Protein AF-W4UT44-F1 (afdb_monomer)

Structure (mmCIF, N/CA/C/O backbone):
data_AF-W4UT44-F1
#
_entry.id   AF-W4UT44-F1
#
loop_
_atom_site.group_PDB
_atom_site.id
_atom_site.type_symbol
_atom_site.label_atom_id
_atom_site.label_alt_id
_atom_site.label_comp_id
_atom_site.label_asym_id
_atom_site.label_entity_id
_atom_site.label_seq_id
_atom_site.pdbx_PDB_ins_code
_atom_site.Cartn_x
_atom_site.Cartn_y
_atom_site.Cartn_z
_atom_site.occupancy
_atom_site.B_iso_or_equiv
_atom_site.auth_seq_id
_atom_site.auth_comp_id
_atom_site.auth_asym_id
_atom_site.auth_atom_id
_atom_site.pdbx_PDB_model_num
ATOM 1 N N . MET A 1 1 ? 5.188 -0.582 -9.843 1.00 54.59 1 MET A N 1
ATOM 2 C CA . MET A 1 1 ? 4.037 0.180 -10.379 1.00 54.59 1 MET A CA 1
ATOM 3 C C . MET A 1 1 ? 2.758 -0.080 -9.563 1.00 54.59 1 MET A C 1
ATOM 5 O O . MET A 1 1 ? 2.203 0.873 -9.053 1.00 54.59 1 MET A O 1
ATOM 9 N N . TYR A 1 2 ? 2.321 -1.322 -9.320 1.00 56.00 2 TYR A N 1
ATOM 10 C CA . TYR A 1 2 ? 1.032 -1.604 -8.638 1.00 56.00 2 TYR A CA 1
ATOM 11 C C . TYR A 1 2 ? 1.011 -1.564 -7.093 1.00 56.00 2 TYR A C 1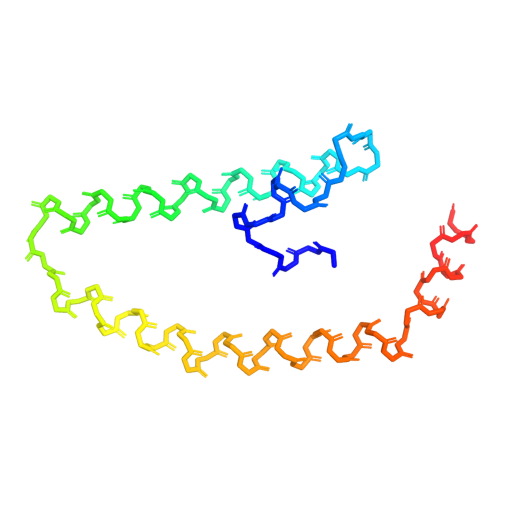
ATOM 13 O O . TYR A 1 2 ? -0.044 -1.727 -6.491 1.00 56.00 2 TYR A O 1
ATOM 21 N N . TYR A 1 3 ? 2.156 -1.361 -6.436 1.00 62.84 3 TYR A N 1
ATOM 22 C CA . TYR A 1 3 ? 2.289 -1.481 -4.973 1.00 62.84 3 TYR A CA 1
ATOM 23 C C . TYR A 1 3 ? 2.477 -0.140 -4.249 1.00 62.84 3 TYR A C 1
ATOM 25 O O . TYR A 1 3 ? 3.044 -0.088 -3.164 1.00 62.84 3 TYR A O 1
ATOM 33 N N . TYR A 1 4 ? 1.995 0.963 -4.827 1.00 73.94 4 TYR A N 1
ATOM 34 C CA . TYR A 1 4 ? 2.056 2.271 -4.163 1.00 73.94 4 TYR A CA 1
ATOM 35 C C . TYR A 1 4 ? 0.876 2.524 -3.211 1.00 73.94 4 TYR A C 1
ATOM 37 O O . TYR A 1 4 ? 0.895 3.494 -2.451 1.00 73.94 4 TYR A O 1
ATOM 45 N N . GLY A 1 5 ? -0.154 1.670 -3.226 1.00 80.50 5 GLY A N 1
ATOM 46 C CA . GLY A 1 5 ? -1.363 1.875 -2.425 1.00 80.50 5 GLY A CA 1
ATOM 47 C C . GLY A 1 5 ? -1.988 3.242 -2.723 1.00 80.50 5 GLY A C 1
ATOM 48 O O . GLY A 1 5 ? -2.007 3.685 -3.867 1.00 80.50 5 GLY A O 1
ATOM 49 N N . THR A 1 6 ? -2.433 3.968 -1.698 1.00 85.88 6 THR A N 1
ATOM 50 C CA . THR A 1 6 ? -2.995 5.320 -1.882 1.00 85.88 6 THR A CA 1
ATOM 51 C C . THR A 1 6 ? -2.012 6.297 -2.542 1.00 85.88 6 THR A C 1
ATOM 53 O O . THR A 1 6 ? -2.440 7.200 -3.255 1.00 85.88 6 THR A O 1
ATOM 56 N N . MET A 1 7 ? -0.694 6.114 -2.375 1.00 85.62 7 MET A N 1
ATOM 57 C CA . MET A 1 7 ? 0.294 6.991 -3.018 1.00 85.62 7 MET A CA 1
ATOM 58 C C . MET A 1 7 ? 0.302 6.845 -4.545 1.00 85.62 7 MET A C 1
ATOM 60 O O . MET A 1 7 ? 0.686 7.783 -5.240 1.00 85.62 7 MET A O 1
ATOM 64 N N . GLY A 1 8 ? -0.167 5.712 -5.080 1.00 84.31 8 GLY A N 1
ATOM 65 C CA . GLY A 1 8 ? -0.242 5.474 -6.522 1.00 84.31 8 GLY A CA 1
ATOM 66 C C . GLY A 1 8 ? -1.095 6.510 -7.252 1.00 84.31 8 GLY A C 1
ATOM 67 O O . GLY A 1 8 ? -0.753 6.894 -8.365 1.00 84.31 8 GLY A O 1
ATOM 68 N N . LEU A 1 9 ? -2.119 7.050 -6.579 1.00 86.50 9 LEU A N 1
ATOM 69 C CA . LEU A 1 9 ? -2.998 8.101 -7.107 1.00 86.50 9 LEU A CA 1
ATOM 70 C C . LEU A 1 9 ? -2.279 9.434 -7.362 1.00 86.50 9 LEU A C 1
ATOM 72 O O . LEU A 1 9 ? -2.731 10.225 -8.189 1.00 86.50 9 LEU A O 1
ATOM 76 N N . PHE A 1 10 ? -1.180 9.689 -6.647 1.00 87.94 10 PHE A N 1
ATOM 77 C CA . PHE A 1 10 ? -0.448 10.958 -6.691 1.00 87.94 10 PHE A CA 1
ATOM 78 C C . PHE A 1 10 ? 0.909 10.844 -7.394 1.00 87.94 10 PHE A C 1
ATOM 80 O O . PHE A 1 10 ? 1.421 11.842 -7.890 1.00 87.94 10 PHE A O 1
ATOM 87 N N . ILE A 1 11 ? 1.498 9.644 -7.425 1.00 84.44 11 ILE A N 1
ATOM 88 C CA . ILE A 1 11 ? 2.817 9.397 -8.024 1.00 84.44 11 ILE A CA 1
ATOM 89 C C . ILE A 1 11 ? 2.695 9.016 -9.506 1.00 84.44 11 ILE A C 1
ATOM 91 O O . ILE A 1 11 ? 3.558 9.378 -10.304 1.00 84.44 11 ILE A O 1
ATOM 95 N N . MET A 1 12 ? 1.648 8.280 -9.895 1.00 83.00 12 MET A N 1
ATOM 96 C CA . MET A 1 12 ? 1.482 7.849 -11.285 1.00 83.00 12 MET A CA 1
ATOM 97 C C . MET A 1 12 ? 0.803 8.927 -12.135 1.00 83.00 12 MET A C 1
ATOM 99 O O . MET A 1 12 ? -0.183 9.521 -11.693 1.00 83.00 12 MET A O 1
ATOM 103 N N . PRO A 1 13 ? 1.259 9.146 -13.383 1.00 86.62 13 PRO A N 1
ATOM 104 C CA . PRO A 1 13 ? 0.591 10.065 -14.289 1.00 86.62 13 PRO A CA 1
ATOM 105 C C . PRO A 1 13 ? -0.815 9.560 -14.634 1.00 86.62 13 PRO A C 1
ATOM 107 O O . PRO A 1 13 ? -1.049 8.362 -14.813 1.00 86.62 13 PRO A O 1
ATOM 110 N N . TRP A 1 14 ? -1.759 10.490 -14.732 1.00 88.50 14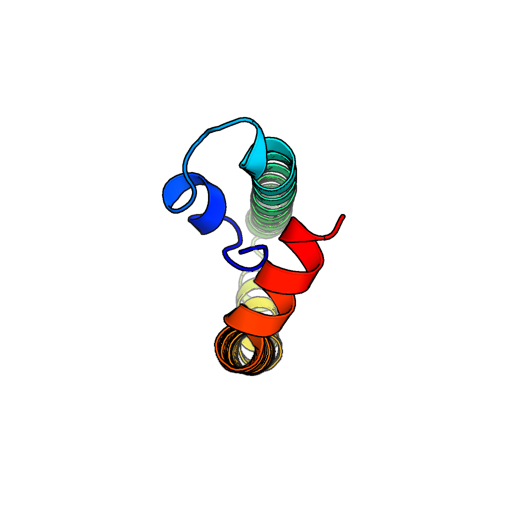 TRP A N 1
ATOM 111 C CA . TRP A 1 14 ? -3.138 10.221 -15.133 1.00 88.50 14 TRP A CA 1
ATOM 112 C C . TRP A 1 14 ? -3.230 10.151 -16.655 1.00 88.50 14 TRP A C 1
ATOM 114 O O . TRP A 1 14 ? -3.430 11.155 -17.333 1.00 88.50 14 TRP A O 1
ATOM 124 N N . ASN A 1 15 ? -3.031 8.952 -17.191 1.00 87.38 15 ASN A N 1
ATOM 125 C CA . ASN A 1 15 ? -3.132 8.650 -18.613 1.00 87.38 15 ASN A CA 1
ATOM 126 C C . ASN A 1 15 ? -3.787 7.276 -18.821 1.00 87.38 15 ASN A C 1
ATOM 128 O O . ASN A 1 15 ? -3.982 6.510 -17.875 1.00 87.38 15 ASN A O 1
ATOM 132 N N . GLU A 1 16 ? -4.126 6.970 -20.071 1.00 86.25 16 GLU A N 1
ATOM 133 C CA . GLU A 1 16 ? -4.840 5.740 -20.432 1.00 86.25 16 GLU A CA 1
ATOM 134 C C . GLU A 1 16 ? -4.075 4.473 -20.025 1.00 86.25 16 GLU A C 1
ATOM 136 O O . GLU A 1 16 ? -4.685 3.515 -19.551 1.00 86.25 16 GLU A O 1
ATOM 141 N N . SER A 1 17 ? -2.739 4.487 -20.101 1.00 83.50 17 SER A N 1
ATOM 142 C CA . SER A 1 17 ? -1.908 3.332 -19.736 1.00 83.50 17 SER A CA 1
ATOM 143 C C . SER A 1 17 ? -1.924 3.005 -18.241 1.00 83.50 17 SER A C 1
ATOM 145 O O . SER A 1 17 ? -1.737 1.848 -17.870 1.00 83.50 17 SER A O 1
ATOM 147 N N . ASN A 1 18 ? -2.194 3.985 -17.374 1.00 85.31 18 ASN A N 1
ATOM 148 C CA . ASN A 1 18 ? -2.266 3.789 -15.924 1.00 85.31 18 ASN A CA 1
ATOM 149 C C . ASN A 1 18 ? -3.701 3.722 -15.389 1.00 85.31 18 ASN A C 1
ATOM 151 O O . ASN A 1 18 ? -3.889 3.601 -14.178 1.00 85.31 18 ASN A O 1
ATOM 155 N N . LEU A 1 19 ? -4.725 3.782 -16.246 1.00 86.25 19 LEU A N 1
ATOM 156 C CA . LEU A 1 19 ? -6.124 3.849 -15.815 1.00 86.25 19 LEU A CA 1
ATOM 157 C C . LEU A 1 19 ? -6.519 2.658 -14.927 1.00 86.25 19 LEU A C 1
ATOM 159 O O . LEU A 1 19 ? -7.132 2.838 -13.876 1.00 86.25 19 LEU A O 1
ATOM 163 N N . PHE A 1 20 ? -6.103 1.446 -15.303 1.00 84.56 20 PHE A N 1
ATOM 164 C CA . PHE A 1 20 ? -6.351 0.238 -14.513 1.00 84.56 20 PHE A CA 1
ATOM 165 C C . PHE A 1 20 ? -5.657 0.282 -13.141 1.00 84.56 20 PHE A C 1
ATOM 167 O O . PHE A 1 20 ? -6.252 -0.074 -12.117 1.00 84.56 20 PHE A O 1
ATOM 174 N N . ALA A 1 21 ? -4.415 0.775 -13.099 1.00 84.50 21 ALA A N 1
ATOM 175 C CA . ALA A 1 21 ? -3.685 0.962 -11.851 1.00 84.50 21 ALA A CA 1
ATOM 176 C C . ALA A 1 21 ? -4.394 1.989 -10.955 1.00 84.50 21 ALA A C 1
ATOM 178 O O . ALA A 1 21 ? -4.601 1.726 -9.774 1.00 84.50 21 ALA A O 1
ATOM 179 N N . HIS A 1 22 ? -4.838 3.120 -11.509 1.00 88.38 22 HIS A N 1
ATOM 180 C CA . HIS A 1 22 ? -5.583 4.147 -10.774 1.00 88.38 22 HIS A CA 1
ATOM 181 C C . HIS A 1 22 ? -6.897 3.618 -10.195 1.00 88.38 22 HIS A C 1
ATOM 183 O O . HIS A 1 22 ? -7.143 3.812 -9.008 1.00 88.38 22 HIS A O 1
ATOM 189 N N . ILE A 1 23 ? -7.697 2.875 -10.969 1.00 90.19 23 ILE A N 1
ATOM 190 C CA . ILE A 1 23 ? -8.930 2.233 -10.470 1.00 90.19 23 ILE A CA 1
ATOM 191 C C . ILE A 1 23 ? -8.619 1.318 -9.280 1.00 90.19 23 ILE A C 1
ATOM 193 O O . ILE A 1 23 ? -9.292 1.374 -8.250 1.00 90.19 23 ILE A O 1
ATOM 197 N N . THR A 1 24 ? -7.565 0.511 -9.395 1.00 87.19 24 THR A N 1
ATOM 198 C CA . THR A 1 24 ? -7.137 -0.394 -8.323 1.00 87.19 24 THR A CA 1
ATOM 199 C C . THR A 1 24 ? -6.743 0.381 -7.064 1.00 87.19 24 THR A C 1
ATOM 201 O O . THR A 1 24 ? -7.191 0.048 -5.966 1.00 87.19 24 THR A O 1
ATOM 204 N N . HIS A 1 25 ? -5.963 1.455 -7.208 1.00 89.00 25 HIS A N 1
ATOM 205 C CA . HIS A 1 25 ? -5.573 2.297 -6.080 1.00 89.00 25 HIS A CA 1
ATOM 206 C C . HIS A 1 25 ? -6.786 2.978 -5.423 1.00 89.00 25 HIS A C 1
ATOM 208 O O . HIS A 1 25 ? -6.870 2.975 -4.197 1.00 89.00 25 HIS A O 1
ATOM 214 N N . ILE A 1 26 ? -7.766 3.465 -6.199 1.00 92.62 26 ILE A N 1
ATOM 215 C CA . ILE A 1 26 ? -9.020 4.031 -5.663 1.00 92.62 26 ILE A CA 1
ATOM 216 C C . ILE A 1 26 ? -9.750 2.996 -4.804 1.00 92.62 26 ILE A C 1
ATOM 218 O O . ILE A 1 26 ? -10.126 3.295 -3.671 1.00 92.62 26 ILE A O 1
ATOM 222 N N . ILE A 1 27 ? -9.922 1.770 -5.309 1.00 92.44 27 ILE A N 1
ATOM 223 C CA . ILE A 1 27 ? -10.618 0.697 -4.583 1.00 92.44 27 ILE A CA 1
ATOM 224 C C . ILE A 1 27 ? -9.906 0.386 -3.260 1.00 92.44 27 ILE A C 1
ATOM 226 O O . ILE A 1 27 ? -10.560 0.299 -2.217 1.00 92.44 27 ILE A O 1
ATOM 230 N N . ILE A 1 28 ? -8.575 0.266 -3.282 1.00 88.38 28 ILE A N 1
ATOM 231 C CA . ILE A 1 28 ? -7.762 0.028 -2.080 1.00 88.38 28 ILE A CA 1
ATOM 232 C C . ILE A 1 28 ? -7.942 1.171 -1.072 1.00 88.38 28 ILE A C 1
ATOM 234 O O . ILE A 1 28 ? -8.189 0.917 0.109 1.00 88.38 28 ILE A O 1
ATOM 238 N N . THR A 1 29 ? -7.866 2.426 -1.522 1.00 91.50 29 THR A N 1
ATOM 239 C CA . THR A 1 29 ? -8.028 3.603 -0.659 1.00 91.50 29 THR A CA 1
ATOM 240 C C . THR A 1 29 ? -9.427 3.667 -0.046 1.00 91.50 29 THR A C 1
ATOM 242 O O . THR A 1 29 ? -9.554 3.865 1.163 1.00 91.50 29 THR A O 1
ATOM 245 N N . CYS A 1 30 ? -10.481 3.446 -0.835 1.00 93.81 30 CYS A N 1
ATOM 246 C CA . CYS A 1 30 ? -11.855 3.417 -0.337 1.00 93.81 30 CYS A CA 1
ATOM 247 C C . CYS A 1 30 ? -12.071 2.301 0.693 1.00 93.81 30 CYS A C 1
ATOM 249 O O . CYS A 1 30 ? -12.702 2.537 1.724 1.00 93.81 30 CYS A O 1
ATOM 251 N N . ASN A 1 31 ? -11.519 1.108 0.456 1.00 90.00 31 ASN A N 1
ATOM 252 C CA . ASN A 1 31 ? -11.597 -0.005 1.401 1.00 90.00 31 ASN A CA 1
ATOM 253 C C . ASN A 1 31 ? -10.910 0.342 2.733 1.00 90.00 31 ASN A C 1
ATOM 255 O O . ASN A 1 31 ? -11.513 0.191 3.796 1.00 90.00 31 ASN A O 1
ATOM 259 N N . ALA A 1 32 ? -9.696 0.895 2.679 1.00 88.12 32 ALA A N 1
ATOM 260 C CA . ALA A 1 32 ? -8.973 1.322 3.874 1.00 88.12 32 ALA A CA 1
ATOM 261 C C . ALA A 1 32 ? -9.759 2.376 4.674 1.00 88.12 32 ALA A C 1
ATOM 263 O O . ALA A 1 32 ? -9.910 2.244 5.890 1.00 88.12 32 ALA A O 1
ATOM 264 N N . LEU A 1 33 ? -10.325 3.385 3.999 1.00 91.31 33 LEU A N 1
ATOM 265 C CA . LEU A 1 33 ? -11.169 4.407 4.631 1.00 91.31 33 LEU A CA 1
ATOM 266 C C . LEU A 1 33 ? -12.426 3.806 5.271 1.00 91.31 33 LEU A C 1
ATOM 268 O O . LEU A 1 33 ? -12.794 4.180 6.387 1.00 91.31 33 LEU A O 1
ATOM 272 N N . TRP A 1 34 ? -13.066 2.847 4.601 1.00 91.50 34 TRP A N 1
ATOM 273 C CA . TRP A 1 34 ? -14.225 2.145 5.141 1.00 91.50 34 TRP A CA 1
ATOM 274 C C . TRP A 1 34 ? -13.872 1.391 6.424 1.00 91.50 34 TRP A C 1
ATOM 276 O O . TRP A 1 34 ? -14.542 1.562 7.445 1.00 91.50 34 TRP A O 1
ATOM 286 N N . VAL A 1 35 ? -12.809 0.583 6.404 1.00 87.12 35 VAL A N 1
ATOM 287 C CA . VAL A 1 35 ? -12.360 -0.188 7.571 1.00 87.12 35 VAL A CA 1
ATOM 288 C C . VAL A 1 35 ? -12.001 0.739 8.730 1.00 87.12 35 VAL A C 1
ATOM 290 O O . VAL A 1 35 ? -12.451 0.507 9.854 1.00 87.12 35 VAL A O 1
ATOM 293 N N . LEU A 1 36 ? -11.281 1.832 8.459 1.00 87.69 36 LEU A N 1
ATOM 294 C CA . LEU A 1 36 ? -10.997 2.861 9.459 1.00 87.69 36 LEU A CA 1
ATOM 295 C C . LEU A 1 36 ? -12.294 3.409 10.062 1.00 87.69 36 LEU A C 1
ATOM 297 O O . LEU A 1 36 ? -12.430 3.436 11.283 1.00 87.69 36 LEU A O 1
ATOM 301 N N . SER A 1 37 ? -13.282 3.762 9.235 1.00 89.62 37 SER A N 1
ATOM 302 C CA . SER A 1 37 ? -14.564 4.289 9.716 1.00 89.62 37 SER A CA 1
ATOM 303 C C . SER A 1 37 ? -15.304 3.317 10.648 1.00 89.62 37 SER A C 1
ATOM 305 O O . SER A 1 37 ? -15.875 3.739 11.656 1.00 89.62 37 SER A O 1
ATOM 307 N N . LEU A 1 38 ? -15.256 2.008 10.365 1.00 88.31 38 LEU A N 1
ATOM 308 C CA . LEU A 1 38 ? -15.853 0.978 11.218 1.00 88.31 38 LEU A CA 1
ATOM 309 C C . LEU A 1 38 ? -15.142 0.877 12.568 1.00 88.31 38 LEU A C 1
ATOM 311 O O . LEU A 1 38 ? -15.798 0.714 13.598 1.00 88.31 38 LEU A O 1
ATOM 315 N N . ILE A 1 39 ? -13.813 0.981 12.573 1.00 86.00 39 ILE A N 1
ATOM 316 C CA . ILE A 1 39 ? -13.015 0.899 13.796 1.00 86.00 39 ILE A CA 1
ATOM 317 C C . ILE A 1 39 ? -13.211 2.149 14.660 1.00 86.00 39 ILE A C 1
ATOM 319 O O . ILE A 1 39 ? -13.439 2.018 15.864 1.00 86.00 39 ILE A O 1
ATOM 323 N N . PHE A 1 40 ? -13.227 3.340 14.049 1.00 85.00 40 PHE A N 1
ATOM 324 C CA . PHE A 1 40 ? -13.528 4.600 14.735 1.00 85.00 40 PHE A CA 1
ATOM 325 C C . PHE A 1 40 ? -14.917 4.577 15.384 1.00 85.00 40 PHE A C 1
ATOM 327 O O . PHE A 1 40 ? -15.051 4.959 16.544 1.00 85.00 40 PHE A O 1
ATOM 334 N N . LYS A 1 41 ? -15.940 4.058 14.687 1.00 86.81 41 LYS A N 1
ATOM 335 C CA . LYS A 1 41 ? -17.293 3.895 15.251 1.00 86.81 41 LYS A CA 1
ATOM 336 C C . LYS A 1 41 ? -17.334 2.959 16.460 1.00 86.81 41 LYS A C 1
ATOM 338 O O . LYS A 1 41 ? -18.130 3.178 17.363 1.00 86.81 41 LYS A O 1
ATOM 343 N N . LYS A 1 42 ? -16.494 1.922 16.483 1.00 86.06 42 LYS A N 1
ATOM 344 C CA . LYS A 1 42 ? -16.407 0.967 17.599 1.00 86.06 42 LYS A CA 1
ATOM 345 C C . LYS A 1 42 ? -15.470 1.424 18.724 1.00 86.06 42 LYS A C 1
ATOM 347 O O . LYS A 1 42 ? -15.344 0.699 19.704 1.00 86.06 42 LYS A O 1
ATOM 352 N N . GLN A 1 43 ? -14.787 2.566 18.564 1.00 82.38 43 GLN A N 1
ATOM 353 C CA . GLN A 1 43 ? -13.731 3.077 19.455 1.00 82.38 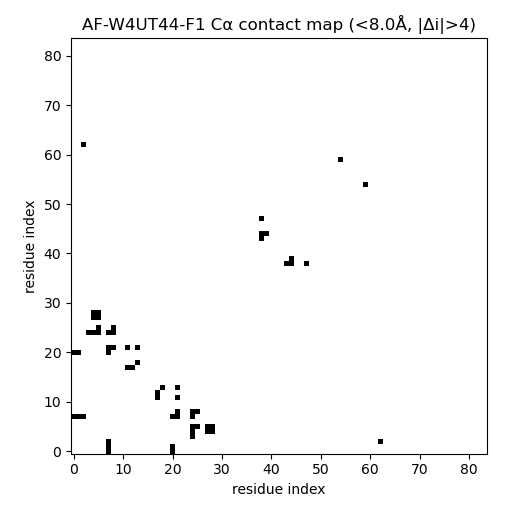43 G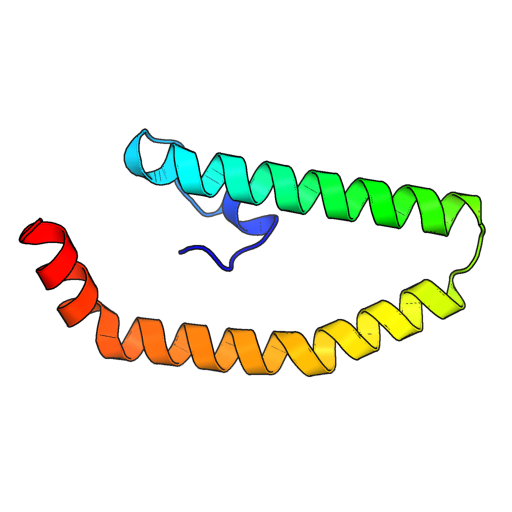LN A CA 1
ATOM 354 C C . GLN A 1 43 ? -12.660 2.033 19.836 1.00 82.38 43 GLN A C 1
ATOM 356 O O . GLN A 1 43 ? -11.982 2.154 20.854 1.00 82.38 43 GLN A O 1
ATOM 361 N N . ASN A 1 44 ? -12.470 1.001 19.007 1.00 80.56 44 ASN A N 1
ATOM 362 C CA . ASN A 1 44 ? -11.547 -0.094 19.291 1.00 80.56 44 ASN A CA 1
ATOM 363 C C . ASN A 1 44 ? -10.162 0.210 18.702 1.00 80.56 44 ASN A C 1
ATOM 365 O O . ASN A 1 44 ? -9.719 -0.394 17.723 1.00 80.56 44 ASN A O 1
ATOM 369 N N . PHE A 1 45 ? -9.495 1.201 19.290 1.00 82.62 45 PHE A N 1
ATOM 370 C CA . PHE A 1 45 ? -8.186 1.677 18.839 1.00 82.62 45 PHE A CA 1
ATOM 371 C C . PHE A 1 45 ? -7.052 0.687 19.124 1.00 82.62 45 PHE A C 1
ATOM 373 O O . PHE A 1 45 ? -6.044 0.685 18.422 1.00 82.62 45 PHE A O 1
ATOM 380 N N . GLU A 1 46 ? -7.224 -0.204 20.101 1.00 86.56 46 GLU A N 1
ATOM 381 C CA . GLU A 1 46 ? -6.247 -1.254 20.386 1.00 86.56 46 GLU A CA 1
ATOM 382 C C . GLU A 1 46 ? -6.174 -2.274 19.240 1.00 86.56 46 GLU A C 1
ATOM 384 O O . GLU A 1 46 ? -5.083 -2.623 18.781 1.00 86.56 46 GLU A O 1
ATOM 389 N N . ALA A 1 47 ? -7.331 -2.701 18.715 1.00 82.62 47 ALA A N 1
ATOM 390 C CA . ALA A 1 47 ? -7.387 -3.560 17.537 1.00 82.62 47 ALA A CA 1
ATOM 391 C C . ALA A 1 47 ? -6.786 -2.871 16.301 1.00 82.62 47 ALA A C 1
ATOM 393 O O . ALA A 1 47 ? -6.088 -3.525 15.526 1.00 82.62 47 ALA A O 1
ATOM 394 N N . LEU A 1 48 ? -6.991 -1.554 16.148 1.00 84.56 48 LEU A N 1
ATOM 395 C CA . LEU A 1 48 ? -6.365 -0.765 15.081 1.00 84.56 48 LEU A CA 1
ATOM 396 C C . LEU A 1 48 ? -4.838 -0.806 15.173 1.00 84.56 48 LEU A C 1
ATOM 398 O O . LEU A 1 48 ? -4.173 -1.121 14.190 1.00 84.56 48 LEU A O 1
ATOM 402 N N . GLY A 1 49 ? -4.286 -0.511 16.353 1.00 86.44 49 GLY A N 1
ATOM 403 C CA . GLY A 1 49 ? -2.842 -0.484 16.576 1.00 86.44 49 GLY A CA 1
ATOM 404 C C . GLY A 1 49 ? -2.193 -1.848 16.342 1.00 86.44 49 GLY A C 1
ATOM 405 O O . GLY A 1 49 ? -1.178 -1.939 15.653 1.00 86.44 49 GLY A O 1
ATOM 406 N N . LYS A 1 50 ? -2.813 -2.927 16.838 1.00 88.81 50 LYS A N 1
ATOM 407 C CA . LYS A 1 50 ? -2.339 -4.305 16.618 1.00 88.81 50 LYS A CA 1
ATOM 408 C C . LYS A 1 50 ? -2.387 -4.702 15.142 1.00 88.81 50 LYS A C 1
ATOM 410 O O . LYS A 1 50 ? -1.424 -5.277 14.639 1.00 88.81 50 LYS A O 1
ATOM 415 N N . ALA A 1 51 ? -3.471 -4.372 14.437 1.00 85.62 51 ALA A N 1
ATOM 416 C CA . ALA A 1 51 ? -3.595 -4.641 13.006 1.00 85.62 51 ALA A CA 1
ATOM 417 C C . ALA A 1 51 ? -2.573 -3.838 12.182 1.00 85.62 51 ALA A C 1
ATOM 419 O O . ALA A 1 51 ? -1.967 -4.379 11.256 1.00 85.62 51 ALA A O 1
ATOM 420 N N . LEU A 1 52 ? -2.326 -2.576 12.545 1.00 86.25 52 LEU A N 1
ATOM 421 C CA . LEU A 1 52 ? -1.314 -1.735 11.907 1.00 86.25 52 LEU A CA 1
ATOM 422 C C . LEU A 1 52 ? 0.097 -2.301 12.117 1.00 86.25 52 LEU A C 1
ATOM 424 O O . LEU A 1 52 ? 0.844 -2.458 11.160 1.00 86.25 52 LEU A O 1
ATOM 428 N N . LEU A 1 53 ? 0.453 -2.673 13.348 1.00 90.25 53 LEU A N 1
ATOM 429 C CA . LEU A 1 53 ? 1.756 -3.275 13.640 1.00 90.25 53 LEU A CA 1
ATOM 430 C C . LEU A 1 53 ? 1.949 -4.602 12.899 1.00 90.25 53 LEU A C 1
ATOM 432 O O . LEU A 1 53 ? 2.983 -4.807 12.269 1.00 90.25 53 LEU A O 1
ATOM 436 N N . CYS A 1 54 ? 0.940 -5.477 12.922 1.00 91.12 54 CYS A N 1
ATOM 437 C CA . CYS A 1 54 ? 0.979 -6.751 12.206 1.00 91.12 54 CYS A CA 1
ATOM 438 C C . CYS A 1 54 ? 1.153 -6.538 10.694 1.00 91.12 54 CYS A C 1
ATOM 440 O O . CYS A 1 54 ? 2.018 -7.152 10.070 1.00 91.12 54 CYS A O 1
ATOM 442 N N . SER A 1 55 ? 0.383 -5.616 10.110 1.00 84.00 55 SER A N 1
ATOM 443 C CA . SER A 1 55 ? 0.488 -5.306 8.683 1.00 84.00 55 SER A CA 1
ATOM 444 C C . SER A 1 55 ? 1.839 -4.692 8.314 1.00 84.00 55 SER A C 1
ATOM 446 O O . SER A 1 55 ? 2.399 -5.083 7.298 1.00 84.00 55 SER A O 1
ATOM 448 N N . ILE A 1 56 ? 2.426 -3.821 9.139 1.00 88.44 56 ILE A N 1
ATOM 449 C CA . ILE A 1 56 ? 3.782 -3.300 8.906 1.00 88.44 56 ILE A CA 1
ATOM 450 C C . ILE A 1 56 ? 4.806 -4.441 8.891 1.00 88.44 56 ILE A C 1
ATOM 452 O O . ILE A 1 56 ? 5.584 -4.546 7.946 1.00 88.44 56 ILE A O 1
ATOM 456 N N . VAL A 1 57 ? 4.783 -5.323 9.894 1.00 93.25 57 VAL A N 1
ATOM 457 C CA . VAL A 1 57 ? 5.749 -6.429 10.010 1.00 93.25 57 VAL A CA 1
ATOM 458 C C . VAL A 1 57 ? 5.662 -7.393 8.826 1.00 93.25 57 VAL A C 1
ATOM 460 O O . VAL A 1 57 ? 6.689 -7.882 8.367 1.00 93.25 57 VAL A O 1
ATOM 463 N N . VAL A 1 58 ? 4.461 -7.660 8.311 1.00 89.44 58 VAL A N 1
ATOM 464 C CA . VAL A 1 58 ? 4.264 -8.603 7.200 1.00 89.44 58 VAL A CA 1
ATOM 465 C C . VAL A 1 58 ? 4.478 -7.936 5.840 1.00 89.44 58 VAL A C 1
ATOM 467 O O . VAL A 1 58 ? 5.205 -8.459 4.995 1.00 89.44 58 VAL A O 1
ATOM 470 N N . PHE A 1 59 ? 3.846 -6.785 5.605 1.00 84.12 59 PHE A N 1
ATOM 471 C CA . PHE A 1 59 ? 3.790 -6.187 4.274 1.00 84.12 59 PHE A CA 1
ATOM 472 C C . PHE A 1 59 ? 5.005 -5.326 3.941 1.00 84.12 59 PHE A C 1
ATOM 474 O O . PHE A 1 59 ? 5.365 -5.272 2.771 1.00 84.12 59 PHE A O 1
ATOM 481 N N . VAL A 1 60 ? 5.685 -4.699 4.910 1.00 86.12 60 VAL A N 1
ATOM 482 C CA . VAL A 1 60 ? 6.885 -3.897 4.595 1.00 86.12 60 VAL A CA 1
ATOM 483 C C . VAL A 1 60 ? 8.017 -4.761 4.020 1.00 86.12 60 VAL A C 1
ATOM 485 O O . VAL A 1 60 ? 8.522 -4.406 2.953 1.00 86.12 60 VAL A O 1
ATOM 488 N N . PRO A 1 61 ? 8.396 -5.910 4.617 1.00 90.00 61 PRO A N 1
ATOM 489 C CA . PRO A 1 61 ? 9.412 -6.784 4.027 1.00 90.00 61 PRO A CA 1
ATOM 490 C C . PRO A 1 61 ? 8.972 -7.365 2.682 1.00 90.00 61 PRO A C 1
ATOM 492 O O . PRO A 1 61 ? 9.771 -7.443 1.751 1.00 90.00 61 PRO A O 1
ATOM 495 N N . LEU A 1 62 ? 7.691 -7.732 2.557 1.00 87.50 62 LEU A N 1
ATOM 496 C CA . LEU A 1 62 ? 7.133 -8.233 1.304 1.00 87.50 62 LEU A CA 1
ATOM 497 C C . LEU A 1 62 ? 7.228 -7.182 0.189 1.00 87.50 62 LEU A C 1
ATOM 499 O O . LEU A 1 62 ? 7.666 -7.497 -0.914 1.00 87.50 62 LEU A O 1
ATOM 503 N N . PHE A 1 63 ? 6.861 -5.930 0.471 1.00 82.75 63 PHE A N 1
ATOM 504 C CA . PHE A 1 63 ? 6.966 -4.835 -0.493 1.00 82.75 63 PHE A CA 1
ATOM 505 C C . PHE A 1 63 ? 8.414 -4.534 -0.853 1.00 82.75 63 PHE A C 1
ATOM 507 O O . PHE A 1 63 ? 8.694 -4.330 -2.030 1.00 82.75 63 PHE A O 1
ATOM 514 N N . ALA A 1 64 ? 9.335 -4.574 0.114 1.00 85.25 64 ALA A N 1
ATOM 515 C CA . ALA A 1 64 ? 10.759 -4.425 -0.159 1.00 85.25 64 ALA A CA 1
ATOM 516 C C . ALA A 1 64 ? 11.259 -5.516 -1.121 1.00 85.25 64 ALA A C 1
ATOM 518 O O . ALA A 1 64 ? 11.861 -5.192 -2.140 1.00 85.25 64 ALA A O 1
ATOM 519 N N . LEU A 1 65 ? 10.929 -6.788 -0.866 1.00 88.44 65 LEU A N 1
ATOM 520 C CA . LEU A 1 65 ? 11.290 -7.907 -1.746 1.00 88.44 65 LEU A CA 1
ATOM 521 C C . LEU A 1 65 ? 10.724 -7.742 -3.159 1.00 88.44 65 LEU A C 1
ATOM 523 O O . LEU A 1 65 ? 11.466 -7.837 -4.136 1.00 88.44 65 LEU A O 1
ATOM 527 N N . ILE A 1 66 ? 9.424 -7.459 -3.274 1.00 83.88 66 ILE A N 1
ATOM 528 C CA . ILE A 1 66 ? 8.757 -7.255 -4.568 1.00 83.88 66 ILE A CA 1
AT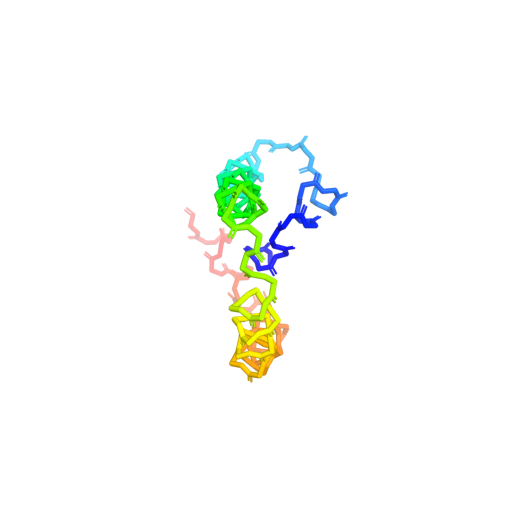OM 529 C C . ILE A 1 66 ? 9.378 -6.069 -5.314 1.00 83.88 66 ILE A C 1
ATOM 531 O O . ILE A 1 66 ? 9.560 -6.123 -6.530 1.00 83.88 66 ILE A O 1
ATOM 535 N N . GLN A 1 67 ? 9.696 -4.984 -4.609 1.00 81.62 67 GLN A N 1
ATOM 536 C CA . GLN A 1 67 ? 10.289 -3.798 -5.211 1.00 81.62 67 GLN A CA 1
ATOM 537 C C . GLN A 1 67 ? 11.714 -4.065 -5.699 1.00 81.62 67 GLN A C 1
ATOM 539 O O . GLN A 1 67 ? 12.021 -3.720 -6.838 1.00 81.62 67 GLN A O 1
ATOM 544 N N . THR A 1 68 ? 12.555 -4.712 -4.890 1.00 86.94 68 THR A N 1
ATOM 545 C CA . THR A 1 68 ? 13.919 -5.086 -5.283 1.00 86.94 68 THR A CA 1
ATOM 546 C C . THR A 1 68 ? 13.911 -6.039 -6.476 1.00 86.94 68 THR A C 1
ATOM 548 O O . THR A 1 68 ? 14.653 -5.819 -7.429 1.00 86.94 68 THR A O 1
ATOM 551 N N . TYR A 1 69 ? 13.032 -7.045 -6.473 1.00 85.75 69 TYR A N 1
ATOM 552 C CA . TYR A 1 69 ? 12.893 -7.979 -7.591 1.00 85.75 69 TYR A CA 1
ATOM 553 C C . TYR A 1 69 ? 12.467 -7.267 -8.883 1.00 85.75 69 TYR A C 1
ATOM 555 O O . TYR A 1 69 ? 13.108 -7.418 -9.919 1.00 85.75 69 TYR A O 1
ATOM 563 N N . ASN A 1 70 ? 11.436 -6.418 -8.814 1.00 80.38 70 ASN A N 1
ATOM 564 C CA . ASN A 1 70 ? 10.977 -5.655 -9.976 1.00 80.38 70 ASN A CA 1
ATOM 565 C C . ASN A 1 70 ? 12.044 -4.701 -10.523 1.00 80.38 70 ASN A C 1
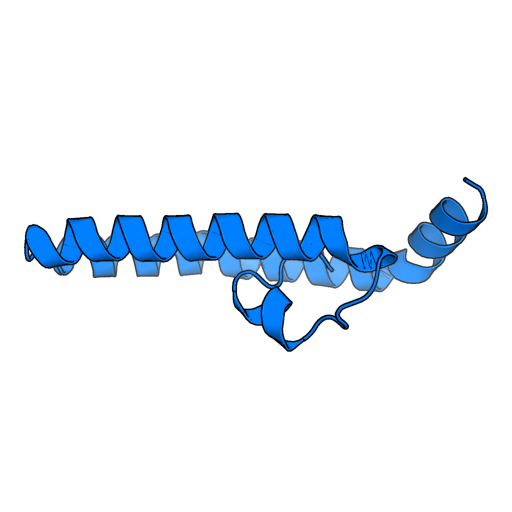ATOM 567 O O . ASN A 1 70 ? 12.087 -4.484 -11.727 1.00 80.38 70 ASN A O 1
ATOM 571 N N . GLN A 1 71 ? 12.877 -4.106 -9.665 1.00 81.12 71 GLN A N 1
ATOM 572 C CA . GLN A 1 71 ? 13.972 -3.241 -10.112 1.00 81.12 71 GLN A CA 1
ATOM 573 C C . GLN A 1 71 ? 15.075 -4.037 -10.814 1.00 81.12 71 GLN A C 1
ATOM 575 O O . GLN A 1 71 ? 15.577 -3.583 -11.837 1.00 81.12 71 GLN A O 1
ATOM 580 N N . ALA A 1 72 ? 15.423 -5.218 -10.296 1.00 87.56 72 ALA A N 1
ATOM 581 C CA . ALA A 1 72 ? 16.448 -6.074 -10.889 1.00 87.56 72 ALA A CA 1
ATOM 582 C C . ALA A 1 72 ? 16.044 -6.621 -12.270 1.00 87.56 72 ALA A C 1
ATOM 584 O O . ALA A 1 72 ? 16.892 -6.744 -13.146 1.00 87.56 72 ALA A O 1
ATOM 585 N N . HIS A 1 73 ? 14.755 -6.903 -12.475 1.00 85.25 73 HIS A N 1
ATOM 586 C CA . HIS A 1 73 ? 14.219 -7.492 -13.710 1.00 85.25 73 HIS A CA 1
ATOM 587 C C . HIS A 1 73 ? 13.419 -6.496 -14.564 1.00 85.25 73 HIS A C 1
ATOM 589 O O . HIS A 1 73 ? 12.609 -6.889 -15.406 1.00 85.25 73 HIS A O 1
ATOM 595 N N . LEU A 1 74 ? 13.613 -5.190 -14.348 1.00 79.62 74 LEU A N 1
ATOM 596 C CA . LEU A 1 74 ? 12.813 -4.158 -15.009 1.00 79.62 74 LEU A CA 1
ATOM 597 C C . LEU A 1 74 ? 13.001 -4.170 -16.533 1.00 79.62 74 LEU A C 1
ATOM 599 O O . LEU A 1 74 ? 12.034 -3.981 -17.267 1.00 79.62 74 LEU A O 1
ATOM 603 N N .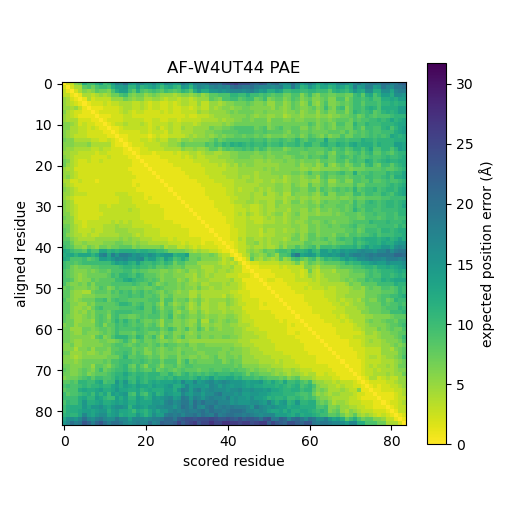 GLU A 1 75 ? 14.221 -4.426 -17.009 1.00 78.19 75 GLU A N 1
ATOM 604 C CA . GLU A 1 75 ? 14.531 -4.498 -18.443 1.00 78.19 75 GLU A CA 1
ATOM 605 C C . GLU A 1 75 ? 13.859 -5.695 -19.125 1.00 78.19 75 GLU A C 1
ATOM 607 O O . GLU A 1 75 ? 13.218 -5.521 -20.162 1.00 78.19 75 GLU A O 1
ATOM 612 N N . GLU A 1 76 ? 13.925 -6.886 -18.520 1.00 81.06 76 GLU A N 1
ATOM 613 C CA . GLU A 1 76 ? 13.239 -8.088 -19.022 1.00 81.06 76 GLU A CA 1
ATOM 614 C C . GLU A 1 76 ? 11.721 -7.885 -19.056 1.00 81.06 76 GLU A C 1
ATOM 616 O O . GLU A 1 76 ? 11.056 -8.229 -20.034 1.00 81.06 76 GLU A O 1
ATOM 621 N N . PHE A 1 77 ? 11.163 -7.271 -18.009 1.00 75.12 77 PHE A N 1
ATOM 622 C CA . PHE A 1 77 ? 9.739 -6.962 -17.942 1.00 75.12 77 PHE A CA 1
ATOM 623 C C . PHE A 1 77 ? 9.305 -5.986 -19.043 1.00 75.12 77 PHE A C 1
ATOM 625 O O . PHE A 1 77 ? 8.287 -6.209 -19.698 1.00 75.12 77 PHE A O 1
ATOM 632 N N 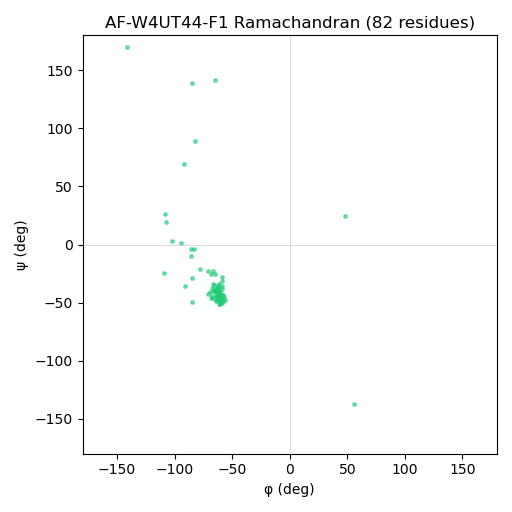. MET A 1 78 ? 10.088 -4.931 -19.287 1.00 75.69 78 MET A N 1
ATOM 633 C CA . MET A 1 78 ? 9.811 -3.960 -20.349 1.00 75.69 78 MET A CA 1
ATOM 634 C C . MET A 1 78 ? 9.956 -4.569 -21.749 1.00 75.69 78 MET A C 1
ATOM 636 O O . MET A 1 78 ? 9.137 -4.266 -22.614 1.00 75.69 78 MET A O 1
ATOM 640 N N . GLN A 1 79 ? 10.929 -5.460 -21.970 1.00 80.31 79 GLN A N 1
ATOM 641 C CA . GLN A 1 79 ? 11.052 -6.201 -23.229 1.00 80.31 79 GLN A CA 1
ATOM 642 C C . GLN A 1 79 ? 9.844 -7.106 -23.484 1.00 80.31 79 GLN A C 1
ATOM 644 O O . GLN A 1 79 ? 9.318 -7.125 -24.595 1.00 80.31 79 GLN A O 1
ATOM 649 N N . MET A 1 80 ? 9.371 -7.835 -22.470 1.00 75.56 80 MET A N 1
ATOM 650 C CA . MET A 1 80 ? 8.167 -8.662 -22.606 1.00 75.56 80 MET A CA 1
ATOM 651 C C . MET A 1 80 ? 6.927 -7.819 -22.921 1.00 75.56 80 MET A C 1
ATOM 653 O O . MET A 1 80 ? 6.119 -8.217 -23.751 1.00 75.56 80 MET A O 1
ATOM 657 N N . LEU A 1 81 ? 6.797 -6.641 -22.306 1.00 71.81 81 LEU A N 1
ATOM 658 C CA . LEU A 1 81 ? 5.695 -5.707 -22.558 1.00 71.81 81 LEU A CA 1
ATOM 659 C C . LEU A 1 81 ? 5.710 -5.102 -23.964 1.00 71.81 81 LEU A C 1
ATOM 661 O O . LEU A 1 81 ? 4.646 -4.835 -24.506 1.00 71.81 81 LEU A O 1
ATOM 665 N N . GLN A 1 82 ? 6.890 -4.867 -24.539 1.00 70.69 82 GLN A N 1
ATOM 666 C CA . GLN A 1 82 ? 7.031 -4.341 -25.901 1.00 70.69 82 GLN A CA 1
ATOM 667 C C . GLN A 1 82 ? 6.805 -5.398 -26.989 1.00 70.69 82 GLN A C 1
ATOM 669 O O . GLN A 1 82 ? 6.523 -5.038 -28.128 1.00 70.69 82 GLN A O 1
ATOM 674 N N . ASN A 1 83 ? 6.950 -6.680 -26.645 1.00 63.75 83 ASN A N 1
ATOM 675 C CA . ASN A 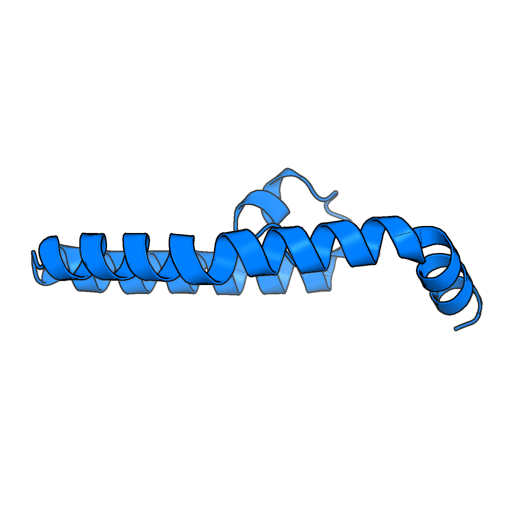1 83 ? 6.757 -7.808 -27.557 1.00 63.75 83 ASN A CA 1
ATOM 676 C C . ASN A 1 83 ? 5.339 -8.415 -27.497 1.00 63.75 83 ASN A C 1
ATOM 678 O O . ASN A 1 83 ? 5.082 -9.398 -28.195 1.00 63.75 83 ASN A O 1
ATOM 682 N N . MET A 1 84 ? 4.447 -7.865 -26.665 1.00 54.59 84 MET A N 1
ATOM 683 C CA . MET A 1 84 ? 3.004 -8.153 -26.662 1.00 54.59 84 MET A CA 1
ATOM 684 C C . MET A 1 84 ? 2.251 -7.136 -27.514 1.00 54.59 84 MET A C 1
ATOM 686 O O . MET A 1 84 ? 1.277 -7.560 -28.173 1.00 54.59 84 MET A O 1
#

Secondary structure (DSSP, 8-state):
-TT-GGGHHHHS--SGGGHHHHHHHHHHHHHHHHHHHHHHHTT-HHHHHHHHHHHHHHHHHHHHHHHHHHHHTHHHHHHHHHT-

Solvent-accessible surface area (backbone atoms only — not comparable to full-atom values): 4849 Å² total; per-residue (Å²): 126,87,82,46,48,63,54,35,67,77,73,50,73,95,45,82,92,38,45,69,55,44,54,51,22,51,52,53,40,53,50,53,53,50,55,48,51,56,38,61,75,66,67,44,59,65,61,49,52,53,51,49,52,51,46,48,70,56,46,50,58,51,50,51,52,54,49,53,52,49,63,76,44,39,67,63,52,52,52,55,62,72,74,107

Radius of gyration: 16.41 Å; Cα contacts (8 Å, |Δi|>4): 30; chains: 1; bounding box: 34×20×48 Å

pLDDT: mean 83.76, std 7.91, range [54.59, 93.81]

Foldseek 3Di:
DLPCQLCCCVPPDPDPVCPVSNVSSVVSVVVVVVVVVVCVVVVVVVVVVVVVVVCCVPVVVVVVVVVVVCVVCVVVVVVVVVVD

Organism: NCBI:txid1445607

Sequence (84 aa):
MYYYGTMGLFIMPWNESNLFAHITHIIITCNALWVLSLIFKKQNFEALGKALLCSIVVFVPLFALIQTYNQAHLEEFMQMLQNM

Mean predicted aligned error: 6.87 Å